Protein AF-A0A523USG4-F1 (afdb_monomer)

pLDDT: mean 81.45, std 14.26, range [42.88, 95.5]

Structure (mmCIF, N/CA/C/O backbone):
data_AF-A0A523USG4-F1
#
_entry.id   AF-A0A523USG4-F1
#
loop_
_atom_site.group_PDB
_atom_site.id
_atom_site.type_symbol
_atom_site.label_atom_id
_atom_site.label_alt_id
_atom_site.label_comp_id
_atom_site.label_asym_id
_atom_site.label_entity_id
_atom_site.label_seq_id
_atom_site.pdbx_PDB_ins_code
_atom_site.Cartn_x
_atom_site.Cartn_y
_atom_site.Cartn_z
_atom_site.occupancy
_atom_site.B_iso_or_equiv
_atom_site.auth_seq_id
_atom_site.auth_comp_id
_atom_site.auth_asym_id
_atom_site.auth_atom_id
_atom_site.pdbx_PDB_model_num
ATOM 1 N N . MET A 1 1 ? 9.267 -13.680 -1.635 1.00 56.62 1 MET A N 1
ATOM 2 C CA . MET A 1 1 ? 9.791 -12.364 -1.244 1.00 56.62 1 MET A CA 1
ATOM 3 C C . MET A 1 1 ? 8.581 -11.499 -0.972 1.00 56.62 1 MET A C 1
ATOM 5 O O . MET A 1 1 ? 7.738 -11.431 -1.860 1.00 56.62 1 MET A O 1
ATOM 9 N N . SER A 1 2 ? 8.438 -10.970 0.238 1.00 65.31 2 SER A N 1
ATOM 10 C CA . SER A 1 2 ? 7.263 -10.191 0.649 1.00 65.31 2 SER A CA 1
ATOM 11 C C . SER A 1 2 ? 7.387 -8.724 0.238 1.00 65.31 2 SER A C 1
ATOM 13 O O . SER A 1 2 ? 8.476 -8.212 -0.030 1.00 65.31 2 SER A O 1
ATOM 15 N N . LEU A 1 3 ? 6.261 -8.019 0.185 1.00 65.50 3 LEU A N 1
ATOM 16 C CA . LEU A 1 3 ? 6.204 -6.578 -0.022 1.00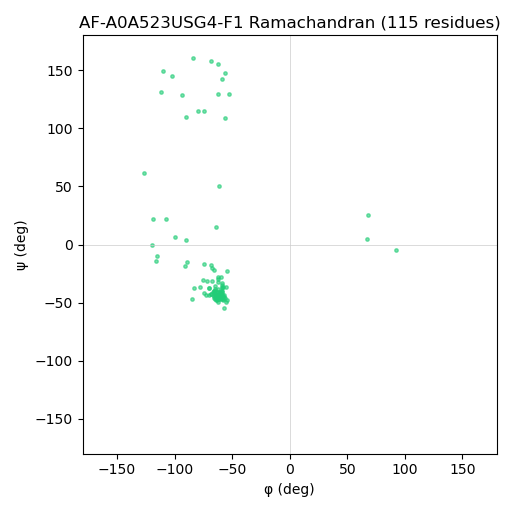 65.50 3 LEU A CA 1
ATOM 17 C C . LEU A 1 3 ? 6.972 -5.832 1.082 1.00 65.50 3 LEU A C 1
ATOM 19 O O . LEU A 1 3 ? 7.659 -4.856 0.791 1.00 65.50 3 LEU A O 1
ATOM 23 N N . LEU A 1 4 ? 6.937 -6.346 2.315 1.00 65.50 4 LEU A N 1
ATOM 24 C CA . LEU A 1 4 ? 7.718 -5.844 3.449 1.00 65.50 4 LEU A CA 1
ATOM 25 C C . LEU A 1 4 ? 9.232 -5.908 3.193 1.00 65.50 4 LEU A C 1
ATOM 27 O O . LEU A 1 4 ? 9.919 -4.905 3.380 1.00 65.50 4 LEU A O 1
ATOM 31 N N . GLU A 1 5 ? 9.740 -7.033 2.681 1.00 67.19 5 GLU A N 1
ATOM 32 C CA . GLU A 1 5 ? 11.161 -7.187 2.323 1.00 67.19 5 GLU A CA 1
ATOM 33 C C . GLU A 1 5 ? 11.587 -6.210 1.211 1.00 67.19 5 GLU A C 1
ATOM 35 O O . GLU A 1 5 ? 12.727 -5.741 1.181 1.00 67.19 5 GLU A O 1
ATOM 40 N N . VAL A 1 6 ? 10.673 -5.869 0.294 1.00 64.50 6 VAL A N 1
ATOM 41 C CA . VAL A 1 6 ? 10.928 -4.873 -0.758 1.00 64.50 6 VAL A CA 1
ATOM 42 C C . VAL A 1 6 ? 10.967 -3.459 -0.180 1.00 64.50 6 VAL A C 1
ATOM 44 O O . VAL A 1 6 ? 11.866 -2.699 -0.526 1.00 64.50 6 VAL A O 1
ATOM 47 N N . TYR A 1 7 ? 10.049 -3.101 0.721 1.00 67.31 7 TYR A N 1
ATOM 48 C CA . TYR A 1 7 ? 10.066 -1.793 1.386 1.00 67.31 7 TYR A CA 1
ATOM 49 C C . TYR A 1 7 ? 11.355 -1.574 2.187 1.00 67.31 7 TYR A C 1
ATOM 51 O O . TYR A 1 7 ? 11.993 -0.530 2.045 1.00 67.31 7 TYR A O 1
ATOM 59 N N . GLU A 1 8 ? 11.785 -2.574 2.961 1.00 66.44 8 GLU A N 1
ATOM 60 C CA . GLU A 1 8 ? 13.024 -2.508 3.748 1.00 66.44 8 GLU A CA 1
ATOM 61 C C . GLU A 1 8 ? 14.263 -2.311 2.879 1.00 66.44 8 GLU A C 1
ATOM 63 O O . GLU A 1 8 ? 15.127 -1.488 3.189 1.00 66.44 8 GLU A O 1
ATOM 68 N N . ARG A 1 9 ? 14.334 -3.024 1.754 1.00 66.88 9 ARG A N 1
ATOM 69 C CA . ARG A 1 9 ? 15.459 -2.931 0.823 1.00 66.88 9 ARG A CA 1
ATOM 70 C C . ARG A 1 9 ? 15.540 -1.576 0.115 1.00 66.88 9 ARG A C 1
ATOM 72 O O . ARG A 1 9 ? 16.638 -1.125 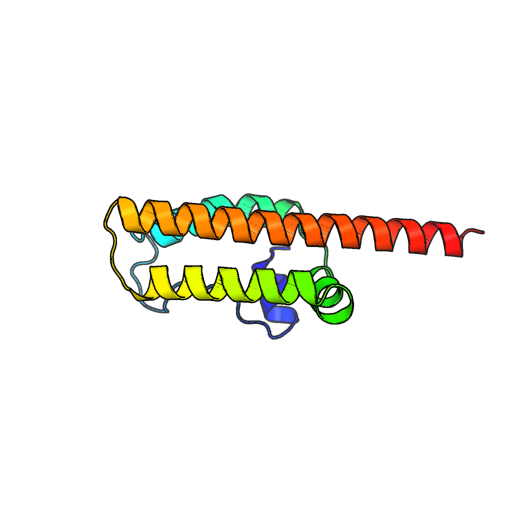-0.199 1.00 66.88 9 ARG A O 1
ATOM 79 N N . GLU A 1 10 ? 14.400 -0.933 -0.119 1.00 60.53 10 GLU A N 1
ATOM 80 C CA . GLU A 1 10 ? 14.307 0.376 -0.779 1.00 60.53 10 GLU A CA 1
ATOM 81 C C . GLU A 1 10 ? 14.362 1.555 0.218 1.00 60.53 10 GLU A C 1
ATOM 83 O O . GLU A 1 10 ? 14.224 2.712 -0.182 1.00 60.53 10 GLU A O 1
ATOM 88 N N . GLY A 1 11 ? 14.570 1.291 1.517 1.00 57.22 11 GLY A N 1
ATOM 89 C CA . GLY A 1 11 ? 14.637 2.324 2.558 1.00 57.22 11 GLY A CA 1
ATOM 90 C C . GLY A 1 11 ? 13.299 3.026 2.813 1.00 57.22 11 GLY A C 1
ATOM 91 O O . GLY A 1 11 ? 13.273 4.182 3.239 1.00 57.22 11 GLY A O 1
ATOM 92 N N . LEU A 1 12 ? 12.187 2.352 2.518 1.00 61.09 12 LEU A N 1
ATOM 93 C CA . LEU A 1 12 ? 10.832 2.863 2.694 1.00 61.09 12 LEU A CA 1
ATOM 94 C C . LEU A 1 12 ? 10.211 2.264 3.956 1.00 61.09 12 LEU A C 1
ATOM 96 O O . LEU A 1 12 ? 10.451 1.108 4.296 1.00 61.09 12 LEU A O 1
ATOM 100 N N . VAL A 1 13 ? 9.392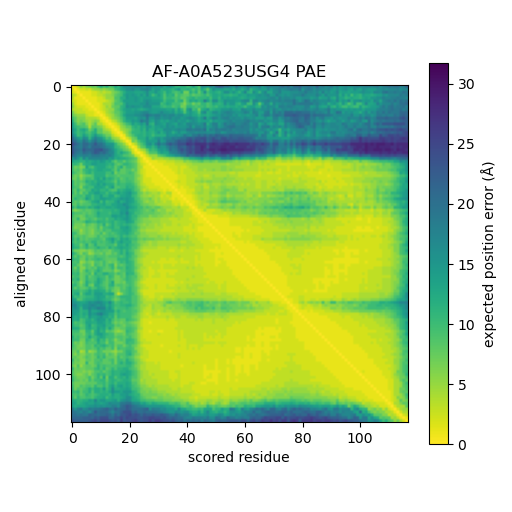 3.055 4.647 1.00 58.81 13 VAL A N 1
ATOM 101 C CA . VAL A 1 13 ? 8.673 2.609 5.844 1.00 58.81 13 VAL A CA 1
ATOM 102 C C . VAL A 1 13 ? 7.333 2.034 5.385 1.00 58.81 13 VAL A C 1
ATOM 104 O O . VAL A 1 13 ? 6.503 2.801 4.896 1.00 58.81 13 VAL A O 1
ATOM 107 N N . PRO A 1 14 ? 7.113 0.708 5.461 1.00 61.09 14 PRO A N 1
ATOM 108 C CA . PRO A 1 14 ? 5.785 0.164 5.232 1.00 61.09 14 PRO A CA 1
ATOM 109 C C . PRO A 1 14 ? 4.874 0.595 6.390 1.00 61.09 14 PRO A C 1
ATOM 111 O O . PRO A 1 14 ? 5.384 0.872 7.479 1.00 61.09 14 PRO A O 1
ATOM 114 N N . PRO A 1 15 ? 3.544 0.614 6.216 1.00 58.97 15 PRO A N 1
ATOM 115 C CA . PRO A 1 15 ? 2.646 0.670 7.362 1.00 58.97 15 PRO A CA 1
ATOM 116 C C . PRO A 1 15 ? 2.967 -0.529 8.269 1.00 58.97 15 PRO A C 1
ATOM 118 O O . PRO A 1 15 ? 2.770 -1.677 7.868 1.00 58.97 15 PRO A O 1
ATOM 121 N N . ARG A 1 16 ? 3.565 -0.261 9.436 1.00 60.25 16 ARG A N 1
ATOM 122 C CA . ARG A 1 16 ? 3.947 -1.263 10.440 1.00 60.25 16 ARG A CA 1
ATOM 123 C C . ARG A 1 16 ? 3.047 -1.131 11.665 1.00 60.25 16 ARG A C 1
ATOM 125 O O . ARG A 1 16 ? 2.653 -0.008 11.988 1.00 60.25 16 ARG A O 1
ATOM 132 N N . PRO A 1 17 ? 2.782 -2.238 12.375 1.00 54.78 17 PRO A N 1
ATOM 133 C CA . PRO A 1 17 ? 2.240 -2.149 13.721 1.00 54.78 17 PRO A CA 1
ATOM 134 C C . PRO A 1 17 ? 3.163 -1.297 14.617 1.00 54.78 17 PRO A C 1
ATOM 136 O O . PRO A 1 17 ? 4.385 -1.308 14.429 1.00 54.78 17 PRO A O 1
ATOM 139 N N . PRO A 1 18 ? 2.615 -0.556 15.597 1.00 52.59 18 PRO A N 1
ATOM 140 C CA . PRO A 1 18 ? 3.423 0.059 16.648 1.00 52.59 18 PRO A CA 1
ATOM 141 C C . PRO A 1 18 ? 4.203 -1.024 17.419 1.00 52.59 18 PRO A C 1
ATOM 143 O O . PRO A 1 18 ? 3.661 -2.092 17.683 1.00 52.59 18 PRO A O 1
ATOM 146 N N . GLU A 1 19 ? 5.455 -0.749 17.815 1.00 53.22 19 GLU A N 1
ATOM 147 C CA . GLU A 1 19 ? 6.417 -1.711 18.416 1.00 53.22 19 GLU A CA 1
ATOM 148 C C . GLU A 1 19 ? 6.009 -2.310 19.789 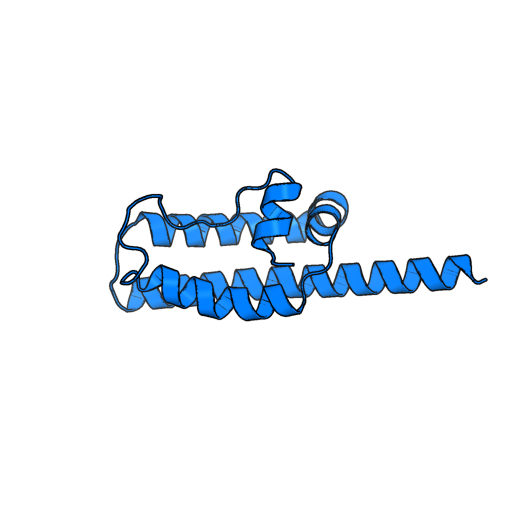1.00 53.22 19 GLU A C 1
ATOM 150 O O . GLU A 1 19 ? 6.828 -2.880 20.513 1.00 53.22 19 GLU A O 1
ATOM 155 N N . THR A 1 20 ? 4.749 -2.184 20.202 1.00 48.16 20 THR A N 1
ATOM 156 C CA . THR A 1 20 ? 4.243 -2.686 21.482 1.00 48.16 20 THR A CA 1
ATOM 157 C C . THR A 1 20 ? 3.644 -4.085 21.360 1.00 48.16 20 THR A C 1
ATOM 159 O O . THR A 1 20 ? 2.759 -4.336 20.550 1.00 48.16 20 THR A O 1
ATOM 162 N N . SER A 1 21 ? 4.105 -4.972 22.245 1.00 42.88 21 SER A N 1
ATOM 163 C CA . SER A 1 21 ? 3.901 -6.425 22.342 1.00 42.88 21 SER A CA 1
ATOM 164 C C . SER A 1 21 ? 2.454 -6.928 22.551 1.00 42.88 21 SER A C 1
ATOM 166 O O . SER A 1 21 ? 2.205 -7.741 23.443 1.00 42.88 21 SER A O 1
ATOM 168 N N . ALA A 1 22 ? 1.492 -6.472 21.747 1.00 49.00 22 ALA A N 1
ATOM 169 C CA . ALA A 1 22 ? 0.118 -6.987 21.695 1.00 49.00 22 ALA A CA 1
ATOM 170 C C . ALA A 1 22 ? -0.258 -7.565 20.309 1.00 49.00 22 ALA A C 1
ATOM 172 O O . ALA A 1 22 ? -1.439 -7.703 19.995 1.00 49.00 22 ALA A O 1
ATOM 173 N N . GLU A 1 23 ? 0.740 -7.946 19.500 1.00 53.19 23 GLU A N 1
ATOM 174 C CA . GLU A 1 23 ? 0.612 -8.381 18.092 1.00 53.19 23 GLU A CA 1
ATOM 175 C C . GLU A 1 23 ? -0.378 -9.539 17.848 1.00 53.19 23 GLU A C 1
ATOM 177 O O . GLU A 1 23 ? -0.911 -9.678 16.755 1.00 53.19 23 GLU A O 1
ATOM 182 N N . VAL A 1 24 ? -0.695 -10.360 18.854 1.00 51.53 24 VAL A N 1
ATOM 183 C CA . VAL A 1 24 ? -1.539 -11.561 18.665 1.00 51.53 24 VAL A CA 1
ATOM 184 C C . VAL A 1 24 ? -3.048 -11.275 18.828 1.00 51.53 24 VAL A C 1
ATOM 186 O O . VAL A 1 24 ? -3.889 -12.084 18.418 1.00 51.53 24 VAL A O 1
ATOM 189 N N . ALA A 1 25 ? -3.423 -10.122 19.396 1.00 60.34 25 ALA A N 1
ATOM 190 C CA . ALA A 1 25 ? -4.821 -9.753 19.662 1.00 60.34 25 ALA A CA 1
ATOM 191 C C . ALA A 1 25 ? -5.286 -8.468 18.954 1.00 60.34 25 ALA A C 1
ATOM 193 O O . ALA A 1 25 ? -6.449 -8.099 19.110 1.00 60.34 25 ALA A O 1
ATOM 194 N N . ASP A 1 26 ? -4.422 -7.807 18.180 1.00 76.88 26 ASP A N 1
ATOM 195 C CA . ASP A 1 26 ? -4.767 -6.569 17.482 1.00 76.88 26 ASP A CA 1
ATOM 196 C C . ASP A 1 26 ? -5.669 -6.857 16.256 1.00 76.88 26 ASP A C 1
ATOM 198 O O . ASP A 1 26 ? -5.234 -7.518 15.302 1.00 76.88 26 ASP A O 1
ATOM 202 N N . PRO A 1 27 ? -6.936 -6.395 16.250 1.00 81.44 27 PRO A N 1
ATOM 203 C CA . PRO A 1 27 ? -7.826 -6.573 15.107 1.00 81.44 27 PRO A CA 1
ATOM 204 C C . PRO A 1 27 ? -7.316 -5.866 13.844 1.00 81.44 27 PRO A C 1
ATOM 206 O O . PRO A 1 27 ? -7.585 -6.353 12.746 1.00 81.44 27 PRO A O 1
ATOM 209 N N . PHE A 1 28 ? -6.544 -4.780 13.966 1.00 84.69 28 PHE A N 1
ATOM 210 C CA . PHE A 1 28 ? -5.905 -4.131 12.821 1.00 84.69 28 PHE A CA 1
ATOM 211 C C . PHE A 1 28 ? -4.813 -5.009 12.218 1.00 84.69 28 PHE A C 1
ATOM 213 O O . PHE A 1 28 ? -4.766 -5.170 10.999 1.00 84.69 28 PHE A O 1
ATOM 220 N N . PHE A 1 29 ? -3.992 -5.649 13.055 1.00 83.94 29 PHE A N 1
ATOM 221 C CA . PHE A 1 29 ? -2.941 -6.552 12.586 1.00 83.94 29 PHE A CA 1
ATOM 222 C C . PHE A 1 29 ? -3.511 -7.734 11.792 1.00 83.94 29 PHE A C 1
ATOM 224 O O . PHE A 1 29 ? -3.006 -8.056 10.721 1.00 83.94 29 PHE A O 1
ATOM 231 N N . ARG A 1 30 ? -4.630 -8.322 12.238 1.00 84.19 30 ARG A N 1
ATOM 232 C CA . ARG A 1 30 ? -5.301 -9.396 11.479 1.00 84.19 30 ARG A CA 1
ATOM 233 C C . ARG A 1 30 ? -5.766 -8.939 10.101 1.00 84.19 30 ARG A C 1
ATOM 235 O O . ARG A 1 30 ? -5.536 -9.631 9.115 1.00 84.19 30 ARG A O 1
ATOM 242 N N . VAL A 1 31 ? -6.402 -7.770 10.022 1.00 85.31 31 VAL A N 1
ATOM 243 C CA . VAL A 1 31 ? -6.830 -7.197 8.737 1.00 85.31 31 VAL A CA 1
ATOM 244 C C . VAL A 1 31 ? -5.618 -6.905 7.846 1.00 85.31 31 VAL A C 1
ATOM 246 O O . VAL A 1 31 ? 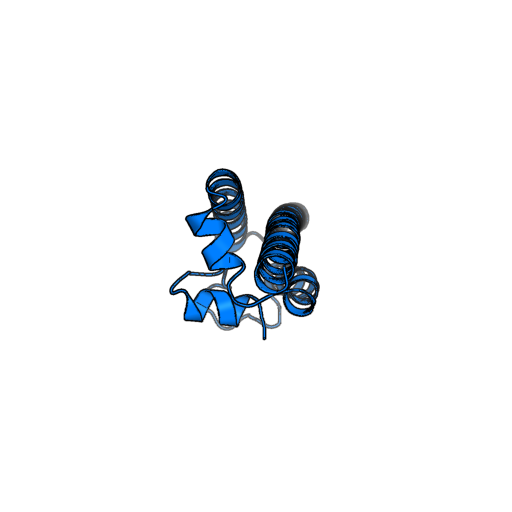-5.668 -7.132 6.638 1.00 85.31 31 VAL A O 1
ATOM 249 N N . TYR A 1 32 ? -4.518 -6.434 8.432 1.00 86.56 32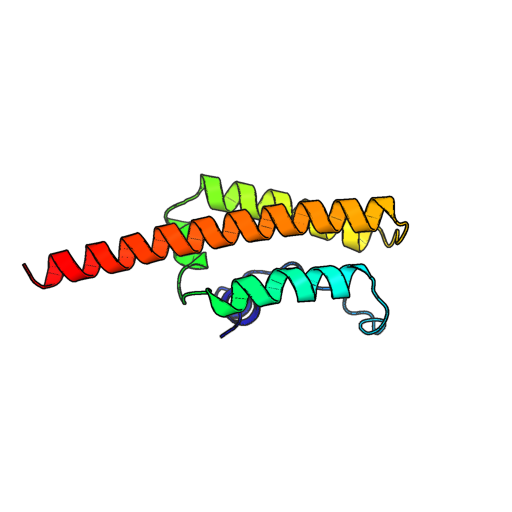 TYR A N 1
ATOM 250 C CA . TYR A 1 32 ? -3.269 -6.193 7.724 1.00 86.56 32 TYR A CA 1
ATOM 251 C C . TYR A 1 32 ? -2.671 -7.474 7.130 1.00 86.56 32 TYR A C 1
ATOM 253 O O . TYR A 1 32 ? -2.354 -7.495 5.939 1.00 86.56 32 TYR A O 1
ATOM 261 N N . GLU A 1 33 ? -2.559 -8.548 7.914 1.00 86.38 33 GLU A N 1
ATOM 262 C CA . GLU A 1 33 ? -2.066 -9.847 7.436 1.00 86.38 33 GLU A CA 1
ATOM 263 C C . GLU A 1 33 ? -2.939 -10.409 6.306 1.00 86.38 33 GLU A C 1
ATOM 265 O O . GLU A 1 33 ? -2.416 -10.834 5.275 1.00 86.38 33 GLU A O 1
ATOM 270 N N . GLU A 1 34 ? -4.268 -10.356 6.460 1.00 85.19 34 GLU A N 1
ATOM 271 C CA . GLU A 1 34 ? -5.218 -10.813 5.435 1.00 85.19 34 GLU A CA 1
ATOM 272 C C . GLU A 1 34 ? -4.987 -10.107 4.090 1.00 85.19 34 GLU A C 1
ATOM 274 O O . GLU A 1 34 ? -4.944 -10.751 3.041 1.00 85.19 34 GLU A O 1
ATOM 279 N N . VAL A 1 35 ? -4.817 -8.783 4.111 1.00 83.88 35 VAL A N 1
ATOM 280 C CA . VAL A 1 35 ? -4.687 -7.973 2.892 1.00 83.88 35 VAL A CA 1
ATOM 281 C C . VAL A 1 35 ? -3.289 -8.081 2.267 1.00 83.88 35 VAL A C 1
ATOM 283 O O . VAL A 1 35 ? -3.154 -8.086 1.041 1.00 83.88 35 VAL A O 1
ATOM 286 N N . THR A 1 36 ? -2.235 -8.170 3.080 1.00 83.94 36 THR A N 1
ATOM 287 C CA . THR A 1 36 ? -0.846 -8.216 2.588 1.00 83.94 36 THR A CA 1
ATOM 288 C C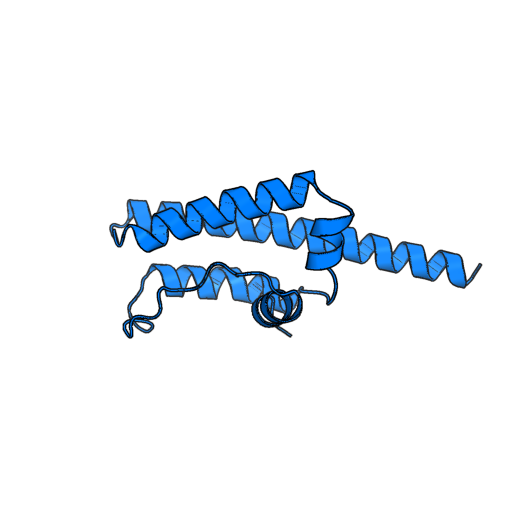 . THR A 1 36 ? -0.462 -9.570 2.000 1.00 83.94 36 THR A C 1
ATOM 290 O O . THR A 1 36 ? 0.293 -9.603 1.025 1.00 83.94 36 THR A O 1
ATOM 293 N N . ALA A 1 37 ? -1.048 -10.669 2.484 1.00 83.12 37 ALA A N 1
ATOM 294 C CA . ALA A 1 37 ? -0.804 -12.008 1.946 1.00 83.12 37 ALA A CA 1
ATOM 295 C C . ALA A 1 37 ? -1.071 -12.101 0.427 1.00 83.12 37 ALA A C 1
ATOM 297 O O . ALA A 1 37 ? -0.336 -12.768 -0.307 1.00 83.12 37 ALA A O 1
ATOM 298 N N . GLU A 1 38 ? -2.088 -11.392 -0.076 1.00 72.69 38 GLU A N 1
ATOM 299 C CA . GLU A 1 38 ? -2.400 -11.362 -1.511 1.00 72.69 38 GLU A CA 1
ATOM 300 C C . GLU A 1 38 ? -1.384 -10.562 -2.342 1.00 72.69 38 GLU A C 1
ATOM 302 O O . GLU A 1 38 ? -1.142 -10.885 -3.511 1.00 72.69 38 GLU A O 1
ATOM 307 N N . LEU A 1 39 ? -0.788 -9.518 -1.760 1.00 80.38 39 LEU A N 1
ATOM 308 C CA . LEU A 1 39 ? 0.227 -8.694 -2.418 1.00 80.38 39 LEU A CA 1
ATOM 309 C C . LEU A 1 39 ? 1.560 -9.427 -2.500 1.00 80.38 39 LEU A C 1
ATOM 311 O O . LEU A 1 39 ? 2.207 -9.412 -3.549 1.00 80.38 39 LEU A O 1
ATOM 315 N N . ASP A 1 40 ? 1.935 -10.113 -1.426 1.00 80.31 40 ASP A N 1
ATOM 316 C CA . ASP A 1 40 ? 3.178 -10.874 -1.332 1.00 80.31 40 ASP A CA 1
ATOM 317 C C . ASP A 1 40 ? 3.272 -11.956 -2.409 1.00 80.31 40 ASP A C 1
ATOM 319 O O . ASP A 1 40 ? 4.331 -12.159 -3.004 1.00 80.31 40 ASP A O 1
ATOM 323 N N . ALA A 1 41 ? 2.149 -12.597 -2.741 1.00 78.56 41 ALA A N 1
ATOM 324 C CA . ALA A 1 41 ? 2.090 -13.603 -3.799 1.00 78.56 41 ALA A CA 1
ATOM 325 C C . ALA A 1 41 ? 2.363 -13.040 -5.209 1.00 78.56 41 ALA A C 1
ATOM 327 O O . ALA A 1 41 ? 2.714 -13.795 -6.118 1.00 78.56 41 ALA A O 1
ATOM 328 N N . LYS A 1 42 ? 2.179 -11.731 -5.417 1.00 80.75 42 LYS A N 1
ATOM 329 C CA . LYS A 1 42 ? 2.258 -11.072 -6.733 1.00 80.75 42 LYS A CA 1
ATOM 330 C C . LYS A 1 42 ? 3.406 -10.070 -6.844 1.00 80.75 42 LYS A C 1
ATOM 332 O O . LYS A 1 42 ? 3.674 -9.583 -7.940 1.00 80.75 42 LYS A O 1
ATOM 337 N N . CYS A 1 43 ? 4.069 -9.746 -5.737 1.00 79.38 43 CYS A N 1
ATOM 338 C CA . CYS A 1 43 ? 5.102 -8.723 -5.683 1.00 79.38 43 CYS A CA 1
ATOM 339 C C . CYS A 1 43 ? 6.304 -9.078 -6.577 1.00 79.38 43 CYS A C 1
ATOM 341 O O . CYS A 1 43 ? 6.866 -10.172 -6.504 1.00 79.38 43 CYS A O 1
ATOM 343 N N . ILE A 1 44 ? 6.719 -8.127 -7.418 1.00 82.50 44 ILE A N 1
ATOM 344 C CA . ILE A 1 44 ? 7.909 -8.240 -8.271 1.00 82.50 44 ILE A CA 1
ATOM 345 C C . ILE A 1 44 ? 8.959 -7.253 -7.760 1.00 82.50 44 ILE A C 1
ATOM 347 O O . ILE A 1 44 ? 8.666 -6.068 -7.578 1.00 82.50 44 ILE A O 1
ATOM 351 N N . ILE A 1 45 ? 10.197 -7.718 -7.574 1.00 83.94 45 ILE A N 1
ATOM 352 C CA . ILE A 1 45 ? 11.337 -6.869 -7.187 1.00 83.94 45 ILE A CA 1
ATOM 353 C C . ILE A 1 45 ? 11.461 -5.694 -8.153 1.00 83.94 45 ILE A C 1
ATOM 355 O O . ILE A 1 45 ? 11.507 -5.901 -9.361 1.00 83.94 45 ILE A O 1
ATOM 359 N N . GLY A 1 46 ? 11.552 -4.477 -7.617 1.00 83.06 46 GLY A N 1
ATOM 360 C CA . GLY A 1 46 ? 11.639 -3.251 -8.411 1.00 83.06 46 GLY A CA 1
ATOM 361 C C . GLY A 1 46 ? 10.287 -2.597 -8.704 1.00 83.06 46 GLY A C 1
ATOM 362 O O . GLY A 1 46 ? 10.270 -1.484 -9.219 1.00 83.06 46 GLY A O 1
ATOM 363 N N . THR A 1 47 ? 9.158 -3.213 -8.323 1.00 89.00 47 THR A N 1
ATOM 364 C CA . THR A 1 47 ? 7.829 -2.594 -8.485 1.00 89.00 47 THR A CA 1
ATOM 365 C C . THR A 1 47 ? 7.737 -1.264 -7.743 1.00 89.00 47 THR A C 1
ATOM 367 O O . THR A 1 47 ? 7.295 -0.271 -8.311 1.00 89.00 47 THR A O 1
ATOM 370 N N . ILE A 1 48 ? 8.181 -1.217 -6.485 1.00 86.06 48 ILE A N 1
ATOM 371 C CA . ILE A 1 48 ? 8.109 0.004 -5.674 1.00 86.06 48 ILE A CA 1
ATOM 372 C C . ILE A 1 48 ? 9.009 1.102 -6.246 1.00 86.06 48 ILE A C 1
ATOM 374 O O . ILE A 1 48 ? 8.564 2.240 -6.410 1.00 86.06 48 ILE A O 1
ATOM 378 N N . GLN A 1 49 ? 10.235 0.751 -6.643 1.00 87.06 49 GLN A N 1
ATOM 379 C CA . GLN A 1 49 ? 11.137 1.672 -7.332 1.00 87.06 49 GLN A CA 1
ATOM 380 C C . GLN A 1 49 ? 10.503 2.207 -8.629 1.00 87.06 49 GLN A C 1
ATOM 382 O O . GLN A 1 49 ? 10.455 3.418 -8.842 1.00 87.06 49 GLN A O 1
ATOM 387 N N . PHE A 1 50 ? 9.920 1.331 -9.454 1.00 90.75 50 PHE A N 1
ATOM 388 C CA . PHE A 1 50 ? 9.210 1.718 -10.674 1.00 90.75 50 PHE A CA 1
ATOM 389 C C . PHE A 1 50 ? 8.044 2.673 -10.394 1.00 90.75 50 PHE A C 1
ATOM 391 O O . PHE A 1 50 ? 7.889 3.674 -11.096 1.00 90.75 50 PHE A O 1
ATOM 398 N N . ILE A 1 51 ? 7.230 2.400 -9.370 1.00 90.50 51 ILE A N 1
ATOM 399 C CA . ILE A 1 51 ? 6.122 3.281 -8.987 1.00 90.50 51 ILE A CA 1
ATOM 400 C C . ILE A 1 51 ? 6.656 4.662 -8.588 1.00 90.50 51 ILE A C 1
ATOM 402 O O . ILE A 1 51 ? 6.133 5.677 -9.055 1.00 90.50 51 ILE A O 1
ATOM 406 N N . ASN A 1 52 ? 7.702 4.707 -7.760 1.00 88.56 52 ASN A N 1
ATOM 407 C CA . ASN A 1 52 ? 8.303 5.951 -7.279 1.00 88.56 52 ASN A CA 1
ATOM 408 C C . ASN A 1 52 ? 8.892 6.794 -8.417 1.00 88.56 52 ASN A C 1
ATOM 410 O O . ASN A 1 52 ? 8.666 8.003 -8.462 1.00 88.56 52 ASN A O 1
ATOM 414 N N . GLU A 1 53 ? 9.617 6.167 -9.342 1.00 91.25 53 GLU A N 1
ATOM 415 C CA . GLU A 1 53 ? 10.333 6.868 -10.410 1.00 91.25 53 GLU A CA 1
ATOM 416 C C . GLU A 1 53 ? 9.439 7.208 -11.606 1.00 91.25 53 GLU A C 1
ATOM 418 O O . GLU A 1 53 ? 9.589 8.266 -12.218 1.00 91.25 53 GLU A O 1
ATOM 423 N N . ARG A 1 54 ? 8.508 6.316 -11.965 1.00 93.00 54 ARG A N 1
ATOM 424 C CA . ARG A 1 54 ? 7.768 6.393 -13.235 1.00 93.00 54 ARG A CA 1
ATOM 425 C C . ARG A 1 54 ? 6.268 6.601 -13.084 1.00 93.00 54 ARG A C 1
ATOM 427 O O . ARG A 1 54 ? 5.618 6.957 -14.063 1.00 93.00 54 ARG A O 1
ATOM 434 N N . GLN A 1 55 ? 5.705 6.414 -11.890 1.00 94.75 55 GLN A N 1
ATOM 435 C CA . GLN A 1 55 ? 4.269 6.577 -11.629 1.00 94.75 55 GLN A CA 1
ATOM 436 C C . GLN A 1 55 ? 4.010 7.538 -10.452 1.00 94.75 55 GLN A C 1
ATOM 438 O O . GLN A 1 55 ? 3.372 7.164 -9.464 1.00 94.75 55 GLN A O 1
ATOM 443 N N . PRO A 1 56 ? 4.424 8.818 -10.539 1.00 92.06 56 PRO A N 1
ATOM 444 C CA . PRO A 1 56 ? 4.380 9.748 -9.407 1.00 92.06 56 PRO A CA 1
ATOM 445 C C . PRO A 1 56 ? 2.963 10.014 -8.877 1.00 92.06 56 PRO A C 1
ATOM 447 O O . PRO A 1 56 ? 2.782 10.279 -7.690 1.00 92.06 56 PRO A O 1
ATOM 450 N N . ALA A 1 57 ? 1.937 9.938 -9.732 1.00 94.19 57 ALA A N 1
ATOM 451 C CA . ALA A 1 57 ? 0.546 10.040 -9.293 1.00 94.19 57 ALA A CA 1
ATOM 452 C C . ALA A 1 57 ? 0.122 8.826 -8.449 1.00 94.19 57 ALA A C 1
ATOM 454 O O . ALA A 1 57 ? -0.495 9.006 -7.403 1.00 94.19 57 ALA A O 1
ATOM 455 N N . LEU A 1 58 ? 0.506 7.616 -8.869 1.00 93.44 58 LEU A N 1
ATOM 456 C CA . LEU A 1 58 ? 0.229 6.380 -8.137 1.00 93.44 58 LEU A CA 1
ATOM 457 C C . LEU A 1 58 ? 0.975 6.353 -6.799 1.00 93.44 58 LEU A C 1
ATOM 459 O O . LEU A 1 58 ? 0.361 6.067 -5.778 1.00 93.44 58 LEU A O 1
ATOM 463 N N . CYS A 1 59 ? 2.253 6.746 -6.790 1.00 92.00 59 CYS A N 1
ATOM 464 C CA . CYS A 1 59 ? 3.053 6.896 -5.572 1.00 92.00 59 CYS A CA 1
ATOM 465 C C . CYS A 1 59 ? 2.374 7.828 -4.553 1.00 92.00 59 CYS A C 1
ATOM 467 O O . CYS A 1 59 ? 2.235 7.478 -3.383 1.00 92.00 59 CYS A O 1
ATOM 469 N N . ARG A 1 60 ? 1.888 9.003 -4.986 1.00 93.75 60 ARG A N 1
ATOM 470 C CA . ARG A 1 60 ? 1.163 9.929 -4.096 1.00 93.75 60 ARG A CA 1
ATOM 471 C C . ARG A 1 60 ? -0.131 9.329 -3.553 1.00 93.75 60 ARG A C 1
ATOM 473 O O . ARG A 1 60 ? -0.433 9.534 -2.382 1.00 93.75 60 ARG A O 1
ATOM 480 N N . SER A 1 61 ? -0.889 8.615 -4.385 1.00 95.50 61 SER A N 1
ATOM 481 C CA . SER A 1 61 ? -2.101 7.923 -3.939 1.00 95.50 61 SER A CA 1
ATOM 482 C C . SER A 1 61 ? -1.782 6.861 -2.890 1.00 95.50 61 SER A C 1
ATOM 484 O O . SER A 1 61 ? -2.437 6.851 -1.855 1.00 95.50 61 SER A O 1
ATOM 486 N N . ILE A 1 62 ? -0.751 6.041 -3.115 1.00 92.88 62 ILE A N 1
ATOM 487 C CA . ILE A 1 62 ? -0.295 5.025 -2.157 1.00 92.88 62 ILE A CA 1
ATOM 488 C C . ILE A 1 62 ? 0.066 5.677 -0.823 1.00 92.88 62 ILE A C 1
ATOM 490 O O . ILE A 1 62 ? -0.546 5.349 0.186 1.00 92.88 62 ILE A O 1
ATOM 494 N N . LYS A 1 63 ? 0.954 6.678 -0.835 1.00 90.69 63 LYS A N 1
ATOM 495 C CA . LYS A 1 63 ? 1.401 7.374 0.384 1.00 90.69 63 LYS A CA 1
ATOM 496 C C . LYS A 1 63 ? 0.260 8.028 1.158 1.00 90.69 63 LYS A C 1
ATOM 498 O O . LYS A 1 63 ? 0.276 8.067 2.382 1.00 90.69 63 LYS A O 1
ATOM 503 N N . ARG A 1 64 ? -0.738 8.569 0.452 1.00 94.62 64 ARG A N 1
ATOM 504 C CA . ARG A 1 64 ? -1.925 9.153 1.088 1.00 94.62 64 ARG A CA 1
ATOM 505 C C . ARG A 1 64 ? -2.721 8.089 1.841 1.00 94.62 64 ARG A C 1
ATOM 507 O O . ARG A 1 64 ? -3.105 8.331 2.976 1.00 94.62 64 ARG A O 1
ATOM 514 N N . VAL A 1 65 ? -2.974 6.949 1.202 1.00 94.25 65 VAL A N 1
ATOM 515 C CA . VAL A 1 65 ? -3.756 5.858 1.798 1.00 94.25 65 VAL A CA 1
ATOM 516 C C . VAL A 1 65 ? -2.974 5.187 2.933 1.00 94.25 65 VAL A C 1
ATOM 518 O O . VAL A 1 65 ? -3.563 4.903 3.969 1.00 94.25 65 VAL A O 1
ATOM 521 N N . GLU A 1 66 ? -1.651 5.032 2.799 1.00 90.12 66 GLU A N 1
ATOM 522 C CA . GLU A 1 66 ? -0.767 4.577 3.888 1.00 90.12 66 GLU A CA 1
ATOM 523 C C . GLU A 1 66 ? -0.901 5.453 5.124 1.00 90.12 66 GLU A C 1
ATOM 525 O O . GLU A 1 66 ? -1.140 4.938 6.211 1.00 90.12 66 GLU A O 1
ATOM 530 N N . LYS A 1 67 ? -0.820 6.775 4.948 1.00 91.62 67 LYS A N 1
ATOM 531 C CA . LYS A 1 67 ? -0.961 7.726 6.051 1.00 91.62 67 LYS A CA 1
ATOM 532 C C . LYS A 1 67 ? -2.314 7.594 6.748 1.00 91.62 67 LYS A C 1
ATOM 534 O O . LYS A 1 67 ? -2.373 7.638 7.966 1.00 91.62 67 LYS A O 1
ATOM 539 N N . THR A 1 68 ? -3.397 7.410 5.993 1.00 93.06 68 THR A N 1
ATOM 540 C CA . THR A 1 68 ? -4.729 7.199 6.578 1.00 93.06 68 THR A CA 1
ATOM 541 C C . THR A 1 68 ? -4.814 5.879 7.347 1.00 93.06 68 THR A C 1
ATOM 543 O O . THR A 1 68 ? -5.403 5.850 8.423 1.00 93.06 68 THR A O 1
ATOM 546 N N . ALA A 1 69 ? -4.220 4.795 6.836 1.00 90.81 69 ALA A N 1
ATOM 547 C CA . ALA A 1 69 ? -4.167 3.523 7.556 1.00 90.81 69 ALA A CA 1
ATOM 548 C C . ALA A 1 69 ? -3.368 3.662 8.860 1.00 90.81 69 ALA A C 1
ATOM 550 O O . ALA A 1 69 ? -3.818 3.208 9.907 1.00 90.81 69 ALA A O 1
ATOM 551 N N . GLU A 1 70 ? -2.218 4.336 8.802 1.00 88.62 70 GLU A N 1
ATOM 552 C CA . GLU A 1 70 ? -1.371 4.617 9.960 1.00 88.62 70 GLU A CA 1
ATOM 553 C C . GLU A 1 70 ? -2.100 5.472 11.006 1.00 88.62 70 GLU A C 1
ATOM 555 O O . GLU A 1 70 ? -2.078 5.134 12.184 1.00 88.62 70 GLU A O 1
ATOM 560 N N . GLU A 1 71 ? -2.810 6.524 10.590 1.00 90.19 71 GLU A N 1
ATOM 561 C CA . GLU A 1 71 ? -3.609 7.369 11.486 1.00 90.19 71 GLU A CA 1
ATOM 562 C C . GLU A 1 71 ? -4.731 6.580 12.181 1.00 90.19 71 GLU A C 1
ATOM 564 O O . GLU A 1 71 ? -4.945 6.744 13.383 1.00 90.19 71 GLU A O 1
ATOM 569 N N . LEU A 1 72 ? -5.429 5.703 11.449 1.00 90.12 72 LEU A N 1
ATOM 570 C CA . LEU A 1 72 ? -6.461 4.831 12.018 1.00 90.12 72 LEU A CA 1
ATOM 571 C C . LEU A 1 72 ? -5.864 3.841 13.022 1.00 90.12 72 LEU A C 1
ATOM 573 O O . LEU A 1 72 ? -6.404 3.687 14.114 1.00 90.12 72 LEU A O 1
ATOM 577 N N . TRP A 1 73 ? -4.729 3.226 12.696 1.00 87.69 73 TRP A N 1
ATOM 578 C CA . TRP A 1 73 ? -4.059 2.283 13.592 1.00 87.69 73 TRP A CA 1
ATOM 579 C C . TRP A 1 73 ? -3.534 2.981 14.857 1.00 87.69 73 TRP A C 1
ATOM 581 O O . TRP A 1 73 ? -3.772 2.525 15.974 1.00 87.69 73 TRP A O 1
ATOM 591 N N . GLN A 1 74 ? -2.876 4.134 14.704 1.00 86.56 74 GLN A N 1
ATOM 592 C CA . GLN A 1 74 ? -2.319 4.921 15.811 1.00 86.56 74 GLN A CA 1
ATOM 593 C C . GLN A 1 74 ? -3.386 5.538 16.717 1.00 86.56 74 GLN A C 1
ATOM 595 O O . GLN A 1 74 ? -3.083 5.868 17.864 1.00 86.56 74 GLN A O 1
ATOM 600 N N . SER A 1 75 ? -4.626 5.679 16.239 1.00 87.06 75 SER A N 1
ATOM 601 C CA . SER A 1 75 ? -5.740 6.118 17.084 1.00 87.06 75 SER A CA 1
ATOM 602 C C . SER A 1 75 ? -5.986 5.168 18.264 1.00 87.06 75 SER A C 1
ATOM 604 O O . SER A 1 75 ? -6.473 5.607 19.306 1.00 87.06 75 SER A O 1
ATOM 606 N N . GLY A 1 76 ? -5.640 3.881 18.109 1.00 81.88 76 GLY A N 1
ATOM 607 C CA . GLY A 1 76 ? -5.893 2.833 19.097 1.00 81.88 76 GLY A CA 1
ATOM 608 C C . GLY A 1 76 ? -7.377 2.513 19.306 1.00 81.88 76 GLY A C 1
ATOM 609 O O . GLY A 1 76 ? -7.701 1.711 20.184 1.00 81.88 76 GLY A O 1
ATOM 610 N N . ASP A 1 77 ? -8.277 3.123 18.527 1.00 87.50 77 ASP A N 1
ATOM 611 C CA . ASP A 1 77 ? -9.709 2.866 18.604 1.00 87.50 77 ASP A CA 1
ATOM 612 C C . ASP A 1 77 ? -10.044 1.569 17.865 1.00 87.50 77 ASP A C 1
ATOM 614 O O . ASP A 1 77 ? -9.860 1.450 16.659 1.00 87.50 77 ASP A O 1
ATOM 618 N N . THR A 1 78 ? -10.507 0.567 18.605 1.00 87.44 78 THR A N 1
ATOM 619 C CA . THR A 1 78 ? -10.779 -0.783 18.087 1.00 87.44 78 THR A CA 1
ATOM 620 C C . THR A 1 78 ? -12.274 -1.066 17.989 1.00 87.44 78 THR A C 1
ATOM 622 O O . THR A 1 78 ? -12.696 -2.224 17.975 1.00 87.44 78 THR A O 1
ATOM 625 N N . ASP A 1 79 ? -13.100 -0.020 17.928 1.00 91.62 79 ASP A N 1
ATOM 626 C CA . ASP A 1 79 ? -14.514 -0.187 17.628 1.00 91.62 79 ASP A CA 1
ATOM 627 C C . ASP A 1 79 ? -14.733 -0.779 16.214 1.00 91.62 79 ASP A C 1
ATOM 629 O O . ASP A 1 79 ? -13.904 -0.654 15.307 1.00 91.62 79 ASP A O 1
ATOM 633 N N . GLU A 1 80 ? -15.876 -1.441 16.016 1.00 92.38 80 GLU A N 1
ATOM 634 C CA . GLU A 1 80 ? -16.205 -2.149 14.771 1.00 92.38 80 GLU A CA 1
ATOM 635 C C . GLU A 1 80 ? -16.175 -1.239 13.531 1.00 92.38 80 GLU A C 1
ATOM 637 O O . GLU A 1 80 ? -15.732 -1.657 12.457 1.00 92.38 80 GLU A O 1
ATOM 642 N N . ARG A 1 81 ? -16.602 0.021 13.666 1.00 94.38 81 ARG A N 1
ATOM 643 C CA . ARG A 1 81 ? -16.592 0.988 12.567 1.00 94.38 81 ARG A CA 1
ATOM 644 C C . ARG A 1 81 ? -15.162 1.388 12.222 1.00 94.38 81 ARG A C 1
ATOM 646 O O . ARG A 1 81 ? -14.855 1.460 11.033 1.00 94.38 81 ARG A O 1
ATOM 653 N N . THR A 1 82 ? -14.305 1.639 13.207 1.00 93.06 82 THR A N 1
ATOM 654 C CA . THR A 1 82 ? -12.903 2.013 12.961 1.00 93.06 82 THR A CA 1
ATOM 655 C C . THR A 1 82 ? -12.124 0.855 12.327 1.00 93.06 82 THR A C 1
ATOM 657 O O . THR A 1 82 ? -11.413 1.060 11.340 1.00 93.06 82 THR A O 1
ATOM 660 N N . ILE A 1 83 ? -12.344 -0.384 12.780 1.00 91.62 83 ILE A N 1
ATOM 661 C CA . ILE A 1 83 ? -11.773 -1.587 12.145 1.00 91.62 83 ILE A CA 1
ATOM 662 C C . ILE A 1 83 ? -12.243 -1.717 10.691 1.00 91.62 83 ILE A C 1
ATOM 664 O O . ILE A 1 83 ? -11.435 -1.974 9.795 1.00 91.62 83 ILE A O 1
ATOM 668 N N . GLN A 1 84 ? -13.537 -1.510 10.428 1.00 93.12 84 GLN A N 1
ATOM 669 C CA . GLN A 1 84 ? -14.065 -1.577 9.066 1.00 93.12 84 GLN A CA 1
ATOM 670 C C . GLN A 1 84 ? -13.483 -0.471 8.172 1.00 93.12 84 GLN A C 1
ATOM 672 O O . GLN A 1 84 ? -13.119 -0.739 7.028 1.00 93.12 84 GLN A O 1
ATOM 677 N N . GLN A 1 85 ? -13.325 0.748 8.693 1.00 94.81 85 GLN A N 1
ATOM 678 C CA . GLN A 1 85 ? -12.668 1.841 7.972 1.00 94.81 85 GLN A CA 1
ATOM 679 C C . GLN A 1 85 ? -11.216 1.500 7.633 1.00 94.81 85 GLN A C 1
ATOM 681 O O . GLN A 1 85 ? -10.788 1.700 6.498 1.00 94.81 85 GLN A O 1
ATOM 686 N N . PHE A 1 86 ? -10.468 0.943 8.584 1.00 93.25 86 PHE A N 1
ATOM 687 C CA . PHE A 1 86 ? -9.094 0.512 8.349 1.00 93.25 86 PHE A CA 1
ATOM 688 C C . PHE A 1 86 ? -9.011 -0.580 7.279 1.00 93.25 86 PHE A C 1
ATOM 690 O O . PHE A 1 86 ? -8.175 -0.499 6.378 1.00 93.25 86 PHE A O 1
ATOM 697 N N . ARG A 1 87 ? -9.924 -1.557 7.314 1.00 93.75 87 ARG A N 1
ATOM 698 C CA . ARG A 1 87 ? -10.040 -2.585 6.273 1.00 93.75 87 ARG A CA 1
ATOM 699 C C . ARG A 1 87 ? -10.277 -1.975 4.894 1.00 93.75 87 ARG A C 1
ATOM 701 O O . ARG A 1 87 ? -9.586 -2.346 3.949 1.00 93.75 87 ARG A O 1
ATOM 708 N N . ASP A 1 88 ? -11.207 -1.035 4.768 1.00 95.19 88 ASP A N 1
ATOM 709 C CA . ASP A 1 88 ? -11.508 -0.391 3.486 1.00 95.19 88 ASP A CA 1
ATOM 710 C C . ASP A 1 88 ? -10.297 0.385 2.939 1.00 95.19 88 ASP A C 1
ATOM 712 O O . ASP A 1 88 ? -9.982 0.299 1.748 1.00 95.19 88 ASP A O 1
ATOM 716 N N . VAL A 1 89 ? -9.577 1.086 3.821 1.00 95.38 89 VAL A N 1
ATOM 717 C CA . VAL A 1 89 ? -8.346 1.817 3.488 1.00 95.38 89 VAL A CA 1
ATOM 718 C C . VAL A 1 89 ? -7.242 0.855 3.039 1.00 95.38 89 VAL A C 1
ATOM 720 O O . VAL A 1 89 ? -6.618 1.085 2.001 1.00 95.38 89 VAL A O 1
ATOM 723 N N . LEU A 1 90 ? -7.024 -0.257 3.745 1.00 92.44 90 LEU A N 1
ATOM 724 C CA . LEU A 1 90 ? -6.038 -1.260 3.335 1.00 92.44 90 LEU A CA 1
ATOM 725 C C . LEU A 1 90 ? -6.401 -1.944 2.013 1.00 92.44 90 LEU A C 1
ATOM 727 O O . LEU A 1 90 ? -5.518 -2.205 1.196 1.00 92.44 90 LEU A O 1
ATOM 731 N N . LEU A 1 91 ? -7.686 -2.185 1.745 1.00 93.00 91 LEU A N 1
ATOM 732 C CA . LEU A 1 91 ? -8.130 -2.702 0.450 1.00 93.00 91 LEU A CA 1
ATOM 733 C C . LEU A 1 91 ? -7.859 -1.705 -0.687 1.00 93.00 91 LEU A C 1
ATOM 735 O O . LEU A 1 91 ? -7.468 -2.118 -1.783 1.00 93.00 91 LEU A O 1
ATOM 739 N N . GLU A 1 92 ? -8.032 -0.398 -0.462 1.00 94.94 92 GLU A N 1
ATOM 740 C CA . GLU A 1 92 ? -7.612 0.627 -1.431 1.00 94.94 92 GLU A CA 1
ATOM 741 C C . GLU A 1 92 ? -6.093 0.594 -1.637 1.00 94.94 92 GLU A C 1
ATOM 743 O O . GLU A 1 92 ? -5.624 0.561 -2.778 1.00 94.94 92 GLU A O 1
ATOM 748 N N . TRP A 1 93 ? -5.326 0.539 -0.549 1.00 93.69 93 TRP A N 1
ATOM 749 C CA . TRP A 1 93 ? -3.868 0.471 -0.589 1.00 93.69 93 TRP A CA 1
ATOM 750 C C . TRP A 1 93 ? -3.368 -0.737 -1.391 1.00 93.69 93 TRP A C 1
ATOM 752 O O . TRP A 1 93 ? -2.509 -0.589 -2.267 1.00 93.69 93 TRP A O 1
ATOM 762 N N . ALA A 1 94 ? -3.964 -1.911 -1.174 1.00 91.25 94 ALA A N 1
ATOM 763 C CA . ALA A 1 94 ? -3.643 -3.126 -1.910 1.00 91.25 94 ALA A CA 1
ATOM 764 C C . ALA A 1 94 ? -3.986 -3.010 -3.400 1.00 91.25 94 ALA A C 1
ATOM 766 O O . ALA A 1 94 ? -3.173 -3.356 -4.257 1.00 91.25 94 ALA A O 1
ATOM 767 N N . ARG A 1 95 ? -5.152 -2.451 -3.748 1.00 93.81 95 ARG A N 1
ATOM 768 C CA . ARG A 1 95 ? -5.527 -2.214 -5.156 1.00 93.81 95 ARG A CA 1
ATOM 769 C C . ARG A 1 95 ? -4.533 -1.303 -5.873 1.00 93.81 95 ARG A C 1
ATOM 771 O O . ARG A 1 95 ? -4.208 -1.548 -7.036 1.00 93.81 95 ARG A O 1
ATOM 778 N N . LEU A 1 96 ? -4.043 -0.261 -5.201 1.00 94.00 96 LEU A N 1
ATOM 779 C CA . LEU A 1 96 ? -3.039 0.641 -5.768 1.00 94.00 96 LEU A CA 1
ATOM 780 C C . LEU A 1 96 ? -1.701 -0.077 -5.999 1.00 94.00 96 LEU A C 1
ATOM 782 O O . LEU A 1 96 ? -1.084 0.109 -7.051 1.00 94.00 96 LEU A O 1
ATOM 786 N N . HIS A 1 97 ? -1.290 -0.941 -5.071 1.00 91.56 97 HIS A N 1
ATOM 787 C CA . HIS A 1 97 ? -0.095 -1.771 -5.222 1.00 91.56 97 HIS A CA 1
ATOM 788 C C . HIS A 1 97 ? -0.213 -2.778 -6.365 1.00 91.56 97 HIS A C 1
ATOM 790 O O . HIS A 1 97 ? 0.683 -2.845 -7.206 1.00 91.56 97 HIS A O 1
ATOM 796 N N . LEU A 1 98 ? -1.336 -3.495 -6.463 1.00 92.44 98 LEU A N 1
ATOM 797 C CA . LEU A 1 98 ? -1.610 -4.418 -7.570 1.00 92.44 98 LEU A CA 1
ATOM 798 C C . LEU A 1 98 ? -1.548 -3.708 -8.923 1.00 92.44 98 LEU A C 1
ATOM 800 O O . LEU A 1 98 ? -0.898 -4.193 -9.845 1.00 92.44 98 LEU A O 1
ATOM 804 N N . LYS A 1 99 ? -2.124 -2.505 -9.022 1.00 94.31 99 LYS A N 1
ATOM 805 C CA . LYS A 1 99 ? -2.008 -1.682 -10.231 1.00 94.31 99 LYS A CA 1
ATOM 806 C C . LYS A 1 99 ? -0.550 -1.365 -10.577 1.00 94.31 99 LYS A C 1
ATOM 808 O O . LYS A 1 99 ? -0.180 -1.368 -11.748 1.00 94.31 99 LYS A O 1
ATOM 813 N N . GLY A 1 100 ? 0.281 -1.073 -9.580 1.00 93.25 100 GLY A N 1
ATOM 814 C CA . GLY A 1 100 ? 1.710 -0.847 -9.782 1.00 93.25 100 GLY A CA 1
ATOM 815 C C . GLY A 1 100 ? 2.451 -2.094 -10.272 1.00 93.25 100 GLY A C 1
ATOM 816 O O . GLY A 1 100 ? 3.251 -1.995 -11.203 1.00 93.25 100 GLY A O 1
ATOM 817 N N . ILE A 1 101 ? 2.133 -3.261 -9.703 1.00 92.06 101 ILE A N 1
ATOM 818 C CA . ILE A 1 101 ? 2.658 -4.569 -10.127 1.00 92.06 101 ILE A CA 1
ATOM 819 C C . ILE A 1 101 ? 2.286 -4.854 -11.587 1.00 92.06 101 ILE A C 1
ATOM 821 O O . ILE A 1 101 ? 3.145 -5.267 -12.371 1.00 92.06 101 ILE A O 1
ATOM 825 N N . ASP A 1 102 ? 1.036 -4.601 -11.976 1.00 93.75 102 ASP A N 1
ATOM 826 C CA . ASP A 1 102 ? 0.561 -4.821 -13.344 1.00 93.75 102 ASP A CA 1
ATOM 827 C C . ASP A 1 102 ? 1.304 -3.926 -14.345 1.00 93.75 102 ASP A C 1
ATOM 829 O O . ASP A 1 102 ? 1.841 -4.415 -15.344 1.00 93.75 102 ASP A O 1
ATOM 833 N N . LEU A 1 103 ? 1.422 -2.628 -14.043 1.00 94.50 103 LEU A N 1
ATOM 834 C CA . LEU A 1 103 ? 2.155 -1.675 -14.882 1.00 94.50 103 LEU A CA 1
ATOM 835 C C . LEU A 1 103 ? 3.629 -2.065 -15.036 1.00 94.50 103 LEU A C 1
ATOM 837 O O . LEU A 1 103 ? 4.177 -2.006 -16.138 1.00 94.50 103 LEU A O 1
ATOM 841 N N . TYR A 1 104 ? 4.274 -2.489 -13.949 1.00 93.56 104 TYR A N 1
ATOM 842 C CA . TYR A 1 104 ? 5.670 -2.905 -14.001 1.00 93.56 104 TYR A CA 1
ATOM 843 C C . TYR A 1 104 ? 5.856 -4.226 -14.760 1.00 93.56 104 TYR A C 1
ATOM 845 O O . TYR A 1 104 ? 6.797 -4.378 -15.541 1.00 93.56 104 TYR A O 1
ATOM 853 N N . SER A 1 105 ? 4.917 -5.162 -14.610 1.00 91.56 105 SER A N 1
ATOM 854 C CA . SER A 1 105 ? 4.895 -6.410 -15.378 1.00 91.56 105 SER A CA 1
ATOM 855 C C . SER A 1 105 ? 4.817 -6.146 -16.882 1.00 91.56 105 SER A C 1
ATOM 857 O O . SER A 1 105 ? 5.516 -6.793 -17.666 1.00 91.56 105 SER A O 1
ATOM 859 N N . GLU A 1 106 ? 3.986 -5.192 -17.307 1.00 92.75 106 GLU A N 1
ATOM 860 C CA . GLU A 1 106 ? 3.926 -4.766 -18.706 1.00 92.75 106 GLU A CA 1
ATOM 861 C C . GLU A 1 106 ? 5.235 -4.131 -19.184 1.00 92.75 106 GLU A C 1
ATOM 863 O O . GLU A 1 106 ? 5.711 -4.478 -20.267 1.00 92.75 106 GLU A O 1
ATOM 868 N N . GLU A 1 107 ? 5.840 -3.251 -18.384 1.00 91.81 107 GLU A N 1
ATOM 869 C CA . GLU A 1 107 ? 7.121 -2.609 -18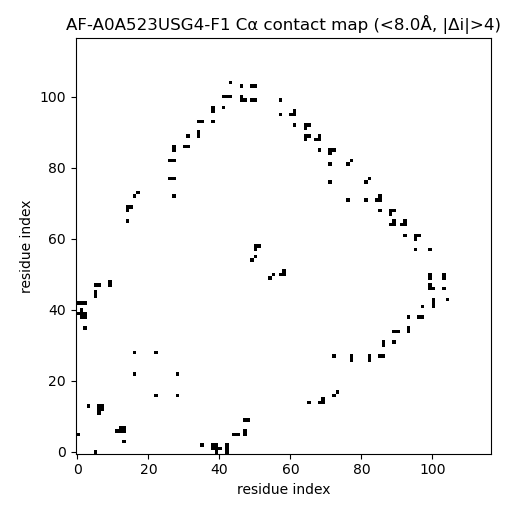.704 1.00 91.81 107 GLU A CA 1
ATOM 870 C C . GLU A 1 107 ? 8.235 -3.643 -18.925 1.00 91.81 107 GLU A C 1
ATOM 872 O O . GLU A 1 107 ? 8.976 -3.573 -19.913 1.00 91.81 107 GLU A O 1
ATOM 877 N N . ILE A 1 108 ? 8.322 -4.653 -18.052 1.00 91.19 108 ILE A N 1
ATOM 878 C CA . ILE A 1 108 ? 9.283 -5.753 -18.191 1.00 91.19 108 ILE A CA 1
ATOM 879 C C . ILE A 1 108 ? 9.039 -6.523 -19.493 1.00 91.19 108 ILE A C 1
ATOM 881 O O . ILE A 1 108 ? 9.997 -6.808 -20.217 1.00 91.19 108 ILE A O 1
ATOM 885 N N . ARG A 1 109 ? 7.779 -6.865 -19.810 1.00 89.31 109 ARG A N 1
ATOM 886 C CA . ARG A 1 109 ? 7.435 -7.599 -21.044 1.00 89.31 109 ARG A CA 1
ATOM 887 C C . ARG A 1 109 ? 7.834 -6.807 -22.290 1.00 89.31 109 ARG A C 1
ATOM 889 O O . ARG A 1 109 ? 8.507 -7.356 -23.161 1.00 89.31 109 ARG A O 1
ATOM 896 N N . ARG A 1 110 ? 7.500 -5.513 -22.345 1.00 88.19 110 ARG A N 1
ATOM 897 C CA . ARG A 1 110 ? 7.860 -4.620 -23.463 1.00 88.19 110 ARG A CA 1
ATOM 898 C C . ARG A 1 110 ? 9.378 -4.516 -23.641 1.00 88.19 110 ARG A C 1
ATOM 900 O O . ARG A 1 110 ? 9.877 -4.651 -24.755 1.00 88.19 110 ARG A O 1
ATOM 907 N N . SER A 1 111 ? 10.110 -4.371 -22.538 1.00 84.00 111 SER A N 1
ATOM 908 C CA . SER A 1 111 ? 11.577 -4.260 -22.527 1.00 84.00 111 SER A CA 1
ATOM 909 C C . SER A 1 111 ? 12.315 -5.546 -22.928 1.00 84.00 111 SER A C 1
ATOM 911 O O . SER A 1 111 ? 13.517 -5.505 -23.202 1.00 84.00 111 SER A O 1
ATOM 913 N N . ARG A 1 112 ? 11.649 -6.708 -22.897 1.00 78.31 112 ARG A N 1
ATOM 914 C CA . ARG A 1 112 ? 12.202 -7.980 -23.393 1.00 78.31 112 ARG A CA 1
ATOM 915 C C . ARG A 1 112 ? 11.989 -8.113 -24.899 1.00 78.31 112 ARG A C 1
ATOM 917 O O . ARG A 1 112 ? 12.958 -8.330 -25.611 1.00 78.31 112 ARG A O 1
ATOM 924 N N . CYS A 1 113 ? 10.781 -7.835 -25.396 1.00 70.75 113 CYS A N 1
ATOM 925 C CA . CYS A 1 113 ? 10.488 -7.885 -26.835 1.00 70.75 113 CYS A CA 1
ATOM 926 C C . CYS A 1 113 ? 11.368 -6.942 -27.676 1.00 70.75 113 CYS A C 1
ATOM 928 O O . CYS A 1 113 ? 11.721 -7.285 -28.797 1.00 70.75 113 CYS A O 1
ATOM 930 N N . GLN A 1 114 ? 11.755 -5.781 -27.137 1.00 60.56 114 GLN A N 1
ATOM 931 C CA . GLN A 1 114 ? 12.639 -4.828 -27.827 1.00 60.56 114 GLN A CA 1
ATOM 932 C C . GLN A 1 114 ? 14.116 -5.247 -27.880 1.00 60.56 114 GLN A C 1
ATOM 934 O O . GLN A 1 114 ? 14.869 -4.663 -28.648 1.00 60.56 114 GLN A O 1
ATOM 939 N N . ARG A 1 115 ? 14.553 -6.205 -27.051 1.00 61.69 115 ARG A N 1
ATOM 940 C CA . ARG A 1 115 ? 15.938 -6.711 -27.059 1.00 61.69 115 ARG A CA 1
ATOM 941 C C . ARG A 1 115 ? 16.139 -7.907 -27.986 1.00 61.69 115 ARG A C 1
ATOM 943 O O . ARG A 1 115 ? 17.274 -8.180 -28.355 1.00 61.69 115 ARG A O 1
ATOM 950 N N . ASP A 1 116 ? 15.049 -8.570 -28.356 1.00 57.31 116 ASP A N 1
ATOM 951 C CA . ASP A 1 116 ? 15.038 -9.733 -29.247 1.00 57.31 116 ASP A CA 1
ATOM 952 C C . ASP A 1 116 ? 14.648 -9.365 -30.700 1.00 57.31 116 ASP A C 1
ATOM 954 O O . ASP A 1 116 ? 14.458 -10.260 -31.524 1.00 57.31 116 ASP A O 1
ATOM 958 N N . SER A 1 117 ? 14.499 -8.065 -31.007 1.00 52.16 117 SER A N 1
ATOM 959 C CA . SER A 1 117 ? 14.205 -7.506 -32.344 1.00 52.16 117 SER A CA 1
ATOM 960 C C . SER A 1 117 ? 15.409 -6.751 -32.899 1.00 52.16 117 SER A C 1
ATOM 962 O O . SER A 1 117 ? 15.621 -6.821 -34.128 1.00 52.16 117 SER A O 1
#

Sequence (117 aa):
MSLLEVYEREGLVPPRPPETSAEVADPFFRVYEEVTAELDAKCIIGTIQFINERQPALCRSIKRVEKTAEELWQSGDTDERTIQQFRDVLLEWARLHLKGIDLYSEEIRRSRCQRDS

Radius of gyration: 15.79 Å; Cα contacts (8 Å, |Δi|>4): 90; chains: 1; bounding box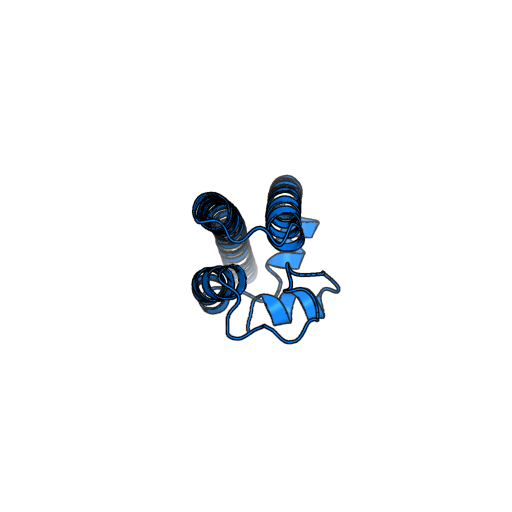: 32×24×55 Å

Foldseek 3Di:
DFPVVLCVVVVHDFLDQDPDPPLVPQLLNVLVCVLRVVLRVLDDRCLLVCCVPPVVVLVVQLVVLRVVLNVLNVVVDPDPVSSVVSSVSSNSNSVSSVVSSVVVVVVVVVVVVVVVD

Mean predicted aligned error: 7.84 Å

Nearest PDB structures (foldseek):
  2hfi-assembly1_A  TM=3.617E-01  e=3.463E+00  Bacillus subtilis

Solvent-accessible surface area (backbone atoms only — not comparable to full-atom values): 6749 Å² total; per-residue (Å²): 113,44,56,66,61,50,27,58,73,70,76,44,85,65,90,66,80,74,96,62,96,53,76,91,75,39,70,64,53,54,52,48,52,64,54,46,57,63,48,27,79,61,55,53,94,60,29,67,58,46,27,60,76,73,30,58,69,59,39,53,52,42,55,54,35,43,50,52,36,46,52,49,59,72,64,70,57,79,49,72,66,51,48,50,52,38,47,55,36,49,52,51,39,47,52,52,49,51,53,36,38,53,56,43,52,50,51,54,54,54,62,47,60,68,73,78,107

Organism: NCBI:txid2250710

Secondary structure (DSSP, 8-state):
--HHHHHHHTT-------SSS-TTT-HHHHHHHHHHHHHHTT--TTHHHHHHHH-HHHHHHHHHHHHHHHHHHHT----HHHHHHHHHHHHHHHHHHHHHHHHHHHHHHHHHHTT--